Protein AF-A0A7V6VKQ7-F1 (afdb_monomer_lite)

Radius of gyration: 14.66 Å; chains: 1; bounding box: 42×26×43 Å

Structure (mmCIF, N/CA/C/O backbone):
data_AF-A0A7V6VKQ7-F1
#
_entry.id   AF-A0A7V6VKQ7-F1
#
loop_
_atom_site.group_PDB
_atom_site.id
_atom_site.type_symbol
_atom_site.label_atom_id
_atom_site.label_alt_id
_atom_site.label_comp_id
_atom_site.label_asym_id
_atom_site.label_entity_id
_atom_site.label_seq_id
_atom_site.pdbx_PDB_ins_code
_atom_site.Cartn_x
_atom_site.Cartn_y
_atom_site.Cartn_z
_atom_site.occupancy
_atom_site.B_iso_or_equiv
_atom_site.auth_seq_id
_atom_site.auth_comp_id
_atom_site.auth_asym_id
_atom_site.auth_atom_id
_atom_site.pdbx_PDB_model_num
ATOM 1 N N . ALA A 1 1 ? 23.844 -1.771 2.153 1.00 63.56 1 ALA A N 1
ATOM 2 C CA . ALA A 1 1 ? 23.045 -3.016 2.154 1.00 63.56 1 ALA A CA 1
ATOM 3 C C . ALA A 1 1 ? 21.594 -2.765 2.588 1.00 63.56 1 ALA A C 1
ATOM 5 O O . ALA A 1 1 ? 20.717 -2.775 1.735 1.00 63.56 1 ALA A O 1
ATOM 6 N N . ARG A 1 2 ? 21.337 -2.394 3.853 1.00 72.94 2 ARG A N 1
ATOM 7 C CA . ARG A 1 2 ? 19.977 -2.277 4.429 1.00 72.94 2 ARG A CA 1
ATOM 8 C C . ARG A 1 2 ? 18.988 -1.349 3.697 1.00 72.94 2 ARG A C 1
ATOM 10 O O . ARG A 1 2 ? 17.816 -1.687 3.581 1.00 72.94 2 ARG A O 1
ATOM 17 N N . ARG A 1 3 ? 19.428 -0.177 3.209 1.00 77.00 3 ARG A N 1
ATOM 18 C CA . ARG A 1 3 ? 18.561 0.753 2.447 1.00 77.00 3 ARG A CA 1
ATOM 19 C C . ARG A 1 3 ? 18.065 0.108 1.153 1.00 77.00 3 ARG A C 1
ATOM 21 O O . ARG A 1 3 ? 16.872 0.119 0.887 1.00 77.00 3 ARG A O 1
ATOM 28 N N . THR A 1 4 ? 18.981 -0.485 0.394 1.00 77.75 4 THR A N 1
ATOM 29 C CA . THR A 1 4 ? 18.699 -1.145 -0.883 1.00 77.75 4 THR A CA 1
ATOM 30 C C . THR A 1 4 ? 17.762 -2.334 -0.708 1.00 77.75 4 THR A C 1
ATOM 32 O O . THR A 1 4 ? 16.791 -2.436 -1.442 1.00 77.75 4 THR A O 1
ATOM 35 N N . GLU A 1 5 ? 18.002 -3.192 0.288 1.00 78.00 5 GLU A N 1
ATOM 36 C CA . GLU A 1 5 ? 17.129 -4.335 0.607 1.00 78.00 5 GLU A CA 1
ATOM 37 C C . GLU A 1 5 ? 15.698 -3.895 0.927 1.00 78.00 5 GLU A C 1
ATOM 39 O O . GLU A 1 5 ? 14.739 -4.503 0.459 1.00 78.00 5 GLU A O 1
ATOM 44 N N . ARG A 1 6 ? 15.559 -2.795 1.676 1.00 80.62 6 ARG A N 1
ATOM 45 C CA . ARG A 1 6 ? 14.262 -2.231 2.049 1.00 80.62 6 ARG A CA 1
ATOM 46 C C . ARG A 1 6 ? 13.474 -1.748 0.831 1.00 80.62 6 ARG A C 1
ATOM 48 O O . ARG A 1 6 ? 12.303 -2.082 0.700 1.00 80.62 6 ARG A O 1
ATOM 55 N N . LEU A 1 7 ? 14.117 -0.992 -0.059 1.00 88.81 7 LEU A N 1
ATOM 56 C CA . LEU A 1 7 ? 13.471 -0.508 -1.284 1.00 88.81 7 LEU A CA 1
ATOM 57 C C . LEU A 1 7 ? 13.150 -1.652 -2.241 1.00 88.81 7 LEU A C 1
ATOM 59 O O . LEU A 1 7 ? 12.110 -1.633 -2.889 1.00 88.81 7 LEU A O 1
ATOM 63 N N . ARG A 1 8 ? 14.001 -2.684 -2.281 1.00 87.19 8 ARG A N 1
ATOM 64 C CA . ARG A 1 8 ? 13.785 -3.867 -3.117 1.00 87.19 8 ARG A CA 1
ATOM 65 C C . ARG A 1 8 ? 12.475 -4.575 -2.802 1.00 87.19 8 ARG A C 1
ATOM 67 O O . ARG A 1 8 ? 11.796 -5.000 -3.724 1.00 87.19 8 ARG A O 1
ATOM 74 N N . ALA A 1 9 ? 12.128 -4.683 -1.522 1.00 85.69 9 ALA A N 1
ATOM 75 C CA . ALA A 1 9 ? 10.903 -5.343 -1.089 1.00 85.69 9 ALA A CA 1
ATOM 76 C C . ALA A 1 9 ? 9.650 -4.634 -1.640 1.00 85.69 9 ALA A C 1
ATOM 78 O O . ALA A 1 9 ? 8.754 -5.285 -2.166 1.00 85.69 9 ALA A O 1
ATOM 79 N N . VAL A 1 10 ? 9.621 -3.299 -1.590 1.00 90.75 10 VAL A N 1
ATOM 80 C CA . VAL A 1 10 ? 8.498 -2.488 -2.092 1.00 90.75 10 VAL A CA 1
ATOM 81 C C . VAL A 1 10 ? 8.479 -2.446 -3.624 1.00 90.75 10 VAL A C 1
ATOM 83 O O . VAL A 1 10 ? 7.437 -2.670 -4.232 1.00 90.75 10 VAL A O 1
ATOM 86 N N . ALA A 1 11 ? 9.634 -2.241 -4.259 1.00 91.88 11 ALA A N 1
ATOM 87 C CA . ALA A 1 11 ? 9.752 -2.151 -5.715 1.00 91.88 11 ALA A CA 1
ATOM 88 C C . ALA A 1 11 ? 9.481 -3.476 -6.455 1.00 91.88 11 ALA A C 1
ATOM 90 O O . ALA A 1 11 ? 9.098 -3.453 -7.620 1.00 91.88 11 ALA A O 1
ATOM 91 N N . LEU A 1 12 ? 9.666 -4.627 -5.801 1.00 89.62 12 LEU A N 1
ATOM 92 C CA . LEU A 1 12 ? 9.388 -5.949 -6.383 1.00 89.62 12 LEU A CA 1
ATOM 93 C C . LEU A 1 12 ? 8.029 -6.527 -5.982 1.00 89.62 12 LEU A C 1
ATOM 95 O O . LEU A 1 12 ? 7.695 -7.627 -6.412 1.00 89.62 12 LEU A O 1
ATOM 99 N N . SER A 1 13 ? 7.257 -5.829 -5.149 1.00 91.12 13 SER A N 1
ATOM 100 C CA . SER A 1 13 ? 5.926 -6.293 -4.767 1.00 91.12 13 SER A CA 1
ATOM 101 C C . SER A 1 13 ? 4.913 -5.918 -5.852 1.00 91.12 13 SER A C 1
ATOM 103 O O . SER A 1 13 ? 4.744 -4.722 -6.108 1.00 91.12 13 SER A O 1
ATOM 105 N N . PRO A 1 14 ? 4.187 -6.885 -6.449 1.00 94.00 14 PRO A N 1
ATOM 106 C CA . PRO A 1 14 ? 3.205 -6.581 -7.489 1.00 94.00 14 PRO A CA 1
ATOM 107 C C . PRO A 1 14 ? 2.109 -5.637 -7.004 1.00 94.00 14 PRO A C 1
ATOM 109 O O . PRO A 1 14 ? 1.680 -4.744 -7.725 1.00 94.00 14 PRO A O 1
ATOM 112 N N . GLN A 1 15 ? 1.677 -5.821 -5.755 1.00 94.44 15 GLN A N 1
ATOM 113 C CA . GLN A 1 15 ? 0.729 -4.944 -5.090 1.00 94.44 15 GLN A CA 1
ATOM 114 C C . GLN A 1 15 ? 0.951 -4.976 -3.580 1.00 94.44 15 GLN A C 1
ATOM 116 O O . GLN A 1 15 ? 1.114 -6.050 -2.997 1.00 94.44 15 GLN A O 1
ATOM 121 N N . ILE A 1 16 ? 0.901 -3.803 -2.957 1.00 94.94 16 ILE A N 1
ATOM 122 C CA . ILE A 1 16 ? 0.801 -3.618 -1.510 1.00 94.94 16 ILE A CA 1
ATOM 123 C C . ILE A 1 16 ? -0.423 -2.748 -1.255 1.00 94.94 16 ILE A C 1
ATOM 125 O O . ILE A 1 16 ? -0.554 -1.687 -1.863 1.00 94.94 16 ILE A O 1
ATOM 129 N N . VAL A 1 17 ? -1.284 -3.196 -0.348 1.00 95.06 17 VAL A N 1
ATOM 130 C CA . VAL A 1 17 ? -2.384 -2.414 0.215 1.00 95.06 17 VAL A CA 1
ATOM 131 C C . VAL A 1 17 ? -2.098 -2.211 1.691 1.00 95.06 17 VAL A C 1
ATOM 133 O O . VAL A 1 17 ? -1.844 -3.175 2.421 1.00 95.06 17 VAL A O 1
ATOM 136 N N . ALA A 1 18 ? -2.133 -0.966 2.140 1.00 94.69 18 ALA A N 1
ATOM 137 C CA . ALA A 1 18 ? -1.837 -0.625 3.519 1.00 94.69 18 ALA A CA 1
ATOM 138 C C . ALA A 1 18 ? -2.737 0.500 4.029 1.00 94.69 18 ALA A C 1
ATOM 140 O O . ALA A 1 18 ? -3.257 1.296 3.254 1.00 94.69 18 ALA A O 1
ATOM 141 N N . ALA A 1 19 ? -2.913 0.547 5.346 1.00 93.12 19 ALA A N 1
ATOM 142 C CA . ALA A 1 19 ? -3.771 1.497 6.034 1.00 93.12 19 ALA A CA 1
ATOM 143 C C . ALA A 1 19 ? -2.996 2.190 7.156 1.00 93.12 19 ALA A C 1
ATOM 145 O O . ALA A 1 19 ? -2.343 1.522 7.955 1.00 93.12 19 ALA A O 1
ATOM 146 N N . ARG A 1 20 ? -3.086 3.513 7.265 1.00 92.88 20 ARG A N 1
ATOM 147 C CA . ARG A 1 20 ? -2.468 4.303 8.336 1.00 92.88 20 ARG A CA 1
ATOM 148 C C . ARG A 1 20 ? -3.539 5.047 9.128 1.00 92.88 20 ARG A C 1
ATOM 150 O O . ARG A 1 20 ? -4.412 5.646 8.506 1.00 92.88 20 ARG A O 1
ATOM 157 N N . PRO A 1 21 ? -3.491 5.074 10.470 1.00 90.25 21 PRO A N 1
ATOM 158 C CA . PRO A 1 21 ? -4.394 5.923 11.230 1.00 90.25 21 PRO A CA 1
ATOM 159 C C . PRO A 1 21 ? -4.076 7.396 10.940 1.00 90.25 21 PRO A C 1
ATOM 161 O O . PRO A 1 21 ? -2.931 7.832 11.064 1.00 90.25 21 PRO A O 1
ATOM 164 N N . GLY A 1 22 ? -5.097 8.152 10.558 1.00 87.25 22 GLY A N 1
ATOM 165 C CA . GLY A 1 22 ? -5.053 9.590 10.325 1.00 87.25 22 GLY A CA 1
ATOM 166 C C . GLY A 1 22 ? -5.990 10.340 11.271 1.00 87.25 22 GLY A C 1
ATOM 167 O O . GLY A 1 22 ? -6.597 9.771 12.179 1.00 87.25 22 GLY A O 1
ATOM 168 N N . ARG A 1 23 ? -6.117 11.653 11.065 1.00 85.25 23 ARG A N 1
ATOM 169 C CA . ARG A 1 23 ? -6.989 12.510 11.891 1.00 85.25 23 ARG A CA 1
ATOM 170 C C . ARG A 1 23 ? -8.479 12.256 11.662 1.00 85.25 23 ARG A C 1
ATOM 172 O O . ARG A 1 23 ? -9.261 12.373 12.598 1.00 85.25 23 ARG A O 1
ATOM 179 N N . GLU A 1 24 ? -8.858 11.937 10.429 1.00 84.12 24 GLU A N 1
ATOM 180 C CA . GLU A 1 24 ? -10.259 11.855 9.985 1.00 84.12 24 GLU A CA 1
ATOM 181 C C . GLU A 1 24 ? -10.741 10.417 9.732 1.00 84.12 24 GLU A C 1
ATOM 183 O O . GLU A 1 24 ? -11.865 10.198 9.279 1.00 84.12 24 GLU A O 1
ATOM 188 N N . GLY A 1 25 ? -9.893 9.428 10.018 1.00 89.12 25 GLY A N 1
ATOM 189 C CA . GLY A 1 25 ? -10.129 8.029 9.689 1.00 89.12 25 GLY A CA 1
ATOM 190 C C . GLY A 1 25 ? -8.825 7.314 9.366 1.00 89.12 25 GLY A C 1
ATOM 191 O O . GLY A 1 25 ? -7.761 7.700 9.849 1.00 89.12 25 GLY A O 1
ATOM 192 N N . TRP A 1 26 ? -8.908 6.276 8.546 1.00 92.62 26 TRP A N 1
ATOM 193 C CA . TRP A 1 26 ? -7.753 5.524 8.070 1.00 92.62 26 TRP A CA 1
ATOM 194 C C . TRP A 1 26 ? -7.405 5.924 6.642 1.00 92.62 26 TRP A C 1
ATOM 196 O O . TRP A 1 26 ? -8.244 5.869 5.753 1.00 92.62 26 TRP A O 1
ATOM 206 N N . GLU A 1 27 ? -6.157 6.304 6.412 1.00 95.19 27 GLU A N 1
ATOM 207 C CA . GLU A 1 27 ? -5.624 6.552 5.076 1.00 95.19 27 GLU A CA 1
ATOM 208 C C . GLU A 1 27 ? -5.223 5.217 4.452 1.00 95.19 27 GLU A C 1
ATOM 210 O O . GLU A 1 27 ? -4.349 4.524 4.977 1.00 95.19 27 GLU A O 1
ATOM 215 N N . LEU A 1 28 ? -5.857 4.855 3.346 1.00 95.56 28 LEU A N 1
ATOM 216 C CA . LEU A 1 28 ? -5.531 3.686 2.546 1.00 95.56 28 LEU A CA 1
ATOM 217 C C . LEU A 1 28 ? -4.558 4.074 1.434 1.00 95.56 28 LEU A C 1
ATOM 219 O O . LEU A 1 28 ? -4.676 5.143 0.839 1.00 95.56 28 LEU A O 1
ATOM 223 N N . LEU A 1 29 ? -3.619 3.184 1.129 1.00 97.62 29 LEU A N 1
ATOM 224 C CA . LEU A 1 29 ? -2.663 3.338 0.039 1.00 97.62 29 LEU A CA 1
ATOM 225 C C . LEU A 1 29 ? -2.525 2.020 -0.717 1.00 97.62 29 LEU A C 1
ATOM 227 O O . LEU A 1 29 ? -2.379 0.959 -0.107 1.00 97.62 29 LEU A O 1
ATOM 231 N N . VAL A 1 30 ? -2.511 2.113 -2.045 1.00 97.75 30 VAL A N 1
ATOM 232 C CA . VAL A 1 30 ? -2.146 1.027 -2.953 1.00 97.75 30 VAL A CA 1
ATOM 233 C C . VAL A 1 30 ? -0.870 1.419 -3.684 1.00 97.75 30 VAL A C 1
ATOM 235 O O . VAL A 1 30 ? -0.788 2.492 -4.282 1.00 97.75 30 VAL A O 1
ATOM 238 N N . SER A 1 31 ? 0.124 0.536 -3.666 1.00 96.94 31 SER A N 1
ATOM 239 C CA . SER A 1 31 ? 1.313 0.651 -4.514 1.00 96.94 31 SER A CA 1
ATOM 240 C C . SER A 1 31 ? 1.502 -0.602 -5.351 1.00 96.94 31 SER A C 1
ATOM 242 O O . SER A 1 31 ? 1.243 -1.698 -4.853 1.00 96.94 31 SER A O 1
ATOM 244 N N . ARG A 1 32 ? 2.012 -0.458 -6.573 1.00 96.56 32 ARG A N 1
ATOM 245 C CA . ARG A 1 32 ? 2.323 -1.571 -7.479 1.00 96.56 32 ARG A CA 1
ATOM 246 C C . ARG A 1 32 ? 3.741 -1.404 -8.009 1.00 96.56 32 ARG A C 1
ATOM 248 O O . ARG A 1 32 ? 4.054 -0.370 -8.586 1.00 96.56 32 ARG A O 1
ATOM 255 N N . TRP A 1 33 ? 4.616 -2.377 -7.765 1.00 95.62 33 TRP A N 1
ATOM 256 C CA . TRP A 1 33 ? 6.026 -2.335 -8.186 1.00 95.62 33 TRP A CA 1
ATOM 257 C C . TRP A 1 33 ? 6.791 -1.085 -7.711 1.00 95.62 33 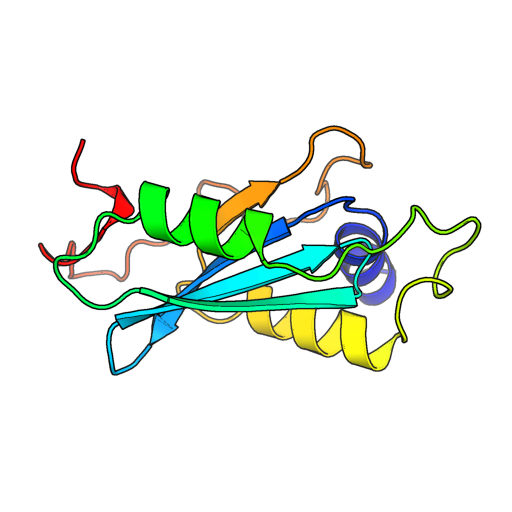TRP A C 1
ATOM 259 O O . TRP A 1 33 ? 7.632 -0.535 -8.418 1.00 95.62 33 TRP A O 1
ATOM 269 N N . GLY A 1 34 ? 6.472 -0.602 -6.505 1.00 94.62 34 GLY A N 1
ATOM 270 C CA . GLY A 1 34 ? 7.044 0.623 -5.935 1.00 94.62 34 GLY A CA 1
ATOM 271 C C . GLY A 1 34 ? 6.475 1.936 -6.474 1.00 94.62 34 GLY A C 1
ATOM 272 O O . GLY A 1 34 ? 6.888 2.990 -6.000 1.00 94.62 34 GLY A O 1
ATOM 273 N N . ARG A 1 35 ? 5.512 1.883 -7.401 1.00 97.50 35 ARG A N 1
ATOM 274 C CA . ARG A 1 35 ? 4.750 3.038 -7.886 1.00 97.50 35 ARG A CA 1
ATOM 275 C C . ARG A 1 35 ? 3.522 3.267 -7.022 1.00 97.50 35 ARG A C 1
ATOM 277 O O . ARG A 1 35 ? 2.847 2.304 -6.648 1.00 97.50 35 ARG A O 1
ATOM 284 N N . PHE A 1 36 ? 3.201 4.519 -6.726 1.00 98.19 36 PHE A N 1
ATOM 285 C CA . PHE A 1 36 ? 1.928 4.863 -6.108 1.00 98.19 36 PHE A CA 1
ATOM 286 C C . PHE A 1 36 ? 0.796 4.626 -7.112 1.00 98.19 36 PHE A C 1
ATOM 288 O O . PHE A 1 36 ? 0.826 5.163 -8.214 1.00 98.19 36 PHE A O 1
ATOM 295 N N . ALA A 1 37 ? -0.192 3.814 -6.738 1.00 98.00 37 ALA A N 1
ATOM 296 C CA . ALA A 1 37 ? -1.292 3.437 -7.624 1.00 98.00 37 ALA A CA 1
ATOM 297 C C . ALA A 1 37 ? -2.647 4.011 -7.179 1.00 98.00 37 ALA A C 1
ATOM 299 O O . ALA A 1 37 ? -3.577 4.069 -7.978 1.00 98.00 37 ALA A O 1
ATOM 300 N N . GLY A 1 38 ? -2.783 4.444 -5.925 1.00 97.94 38 GLY A N 1
ATOM 301 C CA . GLY A 1 38 ? -4.004 5.078 -5.440 1.00 97.94 38 GLY A CA 1
ATOM 302 C C . GLY A 1 38 ? -4.038 5.233 -3.925 1.00 97.94 38 GLY A C 1
ATOM 303 O O . GLY A 1 38 ? -3.280 4.587 -3.198 1.00 97.94 38 GLY A O 1
ATOM 304 N N . SER A 1 39 ? -4.945 6.078 -3.447 1.00 97.75 39 SER A N 1
ATOM 305 C CA . SER A 1 39 ? -5.251 6.228 -2.026 1.00 97.75 39 SER A CA 1
ATOM 306 C C . SER A 1 39 ? -6.726 6.526 -1.805 1.00 97.75 39 SER A C 1
ATOM 308 O O . SER A 1 39 ? -7.369 7.104 -2.678 1.00 97.75 39 SER A O 1
ATOM 310 N N . ASP A 1 40 ? -7.219 6.225 -0.610 1.00 96.38 40 ASP A N 1
ATOM 311 C CA . ASP A 1 40 ? -8.565 6.600 -0.169 1.00 96.38 40 ASP A CA 1
ATOM 312 C C . ASP A 1 40 ? -8.580 6.887 1.342 1.00 96.38 40 ASP A C 1
ATOM 314 O O . ASP A 1 40 ? -7.643 6.531 2.059 1.00 96.38 40 ASP A O 1
ATOM 318 N N . LEU A 1 41 ? -9.630 7.536 1.841 1.00 95.06 41 LEU A N 1
ATOM 319 C CA . LEU A 1 41 ? -9.850 7.786 3.262 1.00 95.06 41 LEU A CA 1
ATOM 320 C C . LEU A 1 41 ? -11.029 6.947 3.766 1.00 95.06 41 LEU A C 1
ATOM 322 O O . LEU A 1 41 ? -12.199 7.277 3.566 1.00 95.06 41 LEU A O 1
ATOM 326 N N . LEU A 1 42 ? -10.718 5.901 4.525 1.00 89.69 42 LEU A N 1
ATOM 327 C CA . LEU A 1 42 ? -11.703 5.100 5.234 1.00 89.69 42 LEU A CA 1
ATOM 328 C C . LEU A 1 42 ? -12.203 5.862 6.471 1.00 89.69 42 LEU A C 1
ATOM 330 O O . LEU A 1 42 ? -11.575 5.875 7.536 1.00 89.69 42 LEU A O 1
ATOM 334 N N . ARG A 1 43 ? -13.360 6.507 6.317 1.00 85.75 43 ARG A N 1
ATOM 335 C CA . ARG A 1 43 ? -14.083 7.183 7.402 1.00 85.75 43 ARG A CA 1
ATOM 336 C C . ARG A 1 43 ? -14.817 6.168 8.280 1.00 85.75 43 ARG A C 1
ATOM 338 O O . ARG A 1 43 ? -15.236 5.110 7.816 1.00 85.75 43 ARG A O 1
ATOM 345 N N . THR A 1 44 ? -15.021 6.517 9.547 1.00 80.00 44 THR A N 1
ATOM 346 C CA . THR A 1 44 ? -15.764 5.689 10.509 1.00 80.00 44 THR A CA 1
ATOM 347 C C . THR A 1 44 ? -17.157 5.322 9.983 1.00 80.00 44 THR A C 1
ATOM 349 O O . THR A 1 44 ? -17.885 6.190 9.505 1.00 80.00 44 THR A O 1
ATOM 352 N N . GLY A 1 45 ? -17.538 4.048 10.109 1.00 81.06 45 GLY A N 1
ATOM 353 C CA . GLY A 1 45 ? -18.865 3.541 9.735 1.00 81.06 45 GLY A CA 1
ATOM 354 C C . GLY A 1 45 ? -18.996 3.041 8.291 1.00 81.06 45 GLY A C 1
ATOM 355 O O . GLY A 1 45 ? -20.043 2.502 7.946 1.00 81.06 45 GLY A O 1
ATOM 356 N N . ARG A 1 46 ? -17.960 3.185 7.455 1.00 82.38 46 ARG A N 1
ATOM 357 C CA . ARG A 1 46 ? -17.865 2.491 6.160 1.00 82.38 46 ARG A CA 1
ATOM 358 C C . ARG A 1 46 ? -17.373 1.058 6.370 1.00 82.38 46 ARG A C 1
ATOM 360 O O . ARG A 1 46 ? -16.539 0.830 7.246 1.00 82.38 46 ARG A O 1
ATOM 367 N N . ASP A 1 47 ? -17.859 0.129 5.545 1.00 85.00 47 ASP A N 1
ATOM 368 C CA . ASP A 1 47 ? -17.297 -1.221 5.471 1.00 85.00 47 ASP A CA 1
ATOM 369 C C . ASP A 1 47 ? -15.834 -1.144 4.982 1.00 85.00 47 ASP A C 1
ATOM 371 O O . ASP A 1 47 ? -15.586 -0.679 3.863 1.00 85.00 47 ASP A O 1
ATOM 375 N N . PRO A 1 48 ? -14.860 -1.563 5.806 1.00 85.06 48 PRO A N 1
ATOM 376 C CA . PRO A 1 48 ? -13.440 -1.473 5.482 1.00 85.06 48 PRO A CA 1
ATOM 377 C C . PRO A 1 48 ? -13.041 -2.295 4.261 1.00 85.06 48 PRO A C 1
ATOM 379 O O . PRO A 1 48 ? -12.201 -1.849 3.477 1.00 85.06 48 PRO A O 1
ATOM 382 N N . TRP A 1 49 ? -13.630 -3.483 4.100 1.00 86.94 49 TRP A N 1
ATOM 383 C CA . TRP A 1 49 ? -13.279 -4.380 3.004 1.00 86.94 49 TRP A CA 1
ATOM 384 C C . TRP A 1 49 ? -13.833 -3.859 1.684 1.00 86.94 49 TRP A C 1
ATOM 386 O O . TRP A 1 49 ? -13.078 -3.778 0.717 1.00 86.94 49 TRP A O 1
ATOM 396 N N . ALA A 1 50 ? -15.078 -3.373 1.676 1.00 89.00 50 ALA A N 1
ATOM 397 C CA . ALA A 1 50 ? -15.658 -2.719 0.504 1.00 89.00 50 ALA A CA 1
ATOM 398 C C . ALA A 1 50 ? -14.819 -1.513 0.038 1.00 89.00 50 ALA A C 1
ATOM 400 O O . ALA A 1 50 ? -14.512 -1.399 -1.144 1.00 89.00 50 ALA A O 1
ATOM 401 N N . CYS A 1 51 ? -14.365 -0.649 0.957 1.00 90.25 51 CYS A N 1
ATOM 402 C CA . CYS A 1 51 ? -13.482 0.473 0.603 1.00 90.25 51 CYS A CA 1
ATOM 403 C C . CYS A 1 51 ? -12.143 0.015 0.007 1.00 90.25 51 CYS A C 1
ATOM 405 O O . CYS A 1 51 ? -11.628 0.639 -0.919 1.00 90.25 51 CYS A O 1
ATOM 407 N N . VAL A 1 52 ? -11.556 -1.065 0.529 1.00 91.69 52 VAL A N 1
ATOM 408 C CA . VAL A 1 52 ? -10.310 -1.613 -0.021 1.00 91.69 52 VAL A CA 1
ATOM 409 C C . VAL A 1 52 ? -10.521 -2.187 -1.416 1.00 91.69 52 VAL A C 1
ATOM 411 O O . VAL A 1 52 ? -9.694 -1.943 -2.293 1.00 91.69 52 VAL A O 1
ATOM 414 N N . GLU A 1 53 ? -11.610 -2.916 -1.642 1.00 93.19 53 GLU A N 1
ATOM 415 C CA . GLU A 1 53 ? -11.954 -3.459 -2.957 1.00 93.19 53 GLU A CA 1
ATOM 416 C C . GLU A 1 53 ? -12.206 -2.346 -3.980 1.00 93.19 53 GLU A C 1
ATOM 418 O O . GLU A 1 53 ? -11.624 -2.378 -5.066 1.00 93.19 53 GLU A O 1
ATOM 423 N N . GLU A 1 54 ? -12.988 -1.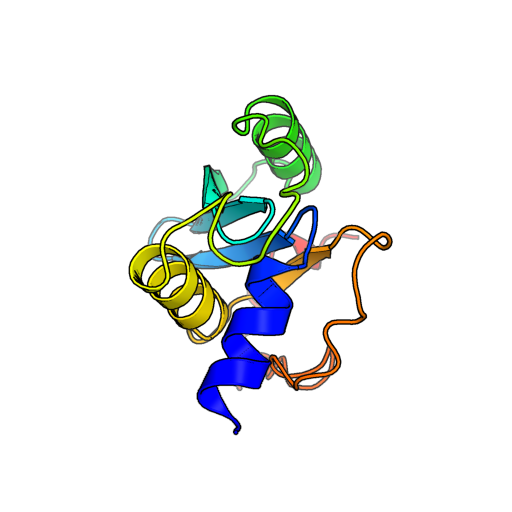326 -3.608 1.00 95.75 54 GLU A N 1
ATOM 424 C CA . GLU A 1 54 ? -13.230 -0.120 -4.411 1.00 95.75 54 GLU A CA 1
ATOM 425 C C . GLU A 1 54 ? -11.907 0.560 -4.796 1.00 95.75 54 GLU A C 1
ATOM 427 O O . GLU A 1 54 ? -11.657 0.827 -5.976 1.00 95.75 54 GLU A O 1
A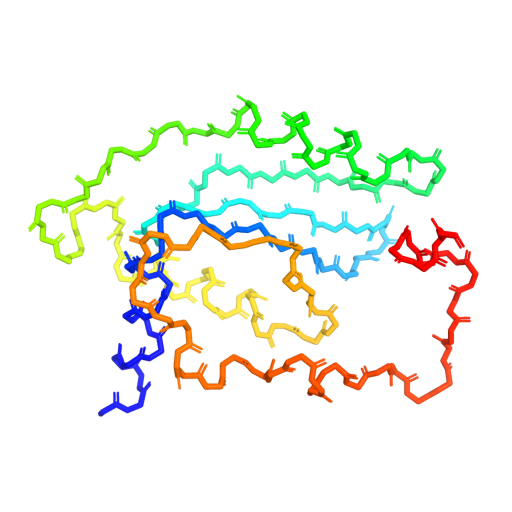TOM 432 N N . LEU A 1 55 ? -11.023 0.782 -3.818 1.00 96.69 55 LEU A N 1
ATOM 433 C CA . LEU A 1 55 ? -9.726 1.408 -4.051 1.00 96.69 55 LEU A CA 1
ATOM 434 C C . LEU A 1 55 ? -8.829 0.553 -4.955 1.00 96.69 55 LEU A C 1
ATOM 436 O O . LEU A 1 55 ? -8.198 1.083 -5.866 1.00 96.69 55 LEU A O 1
ATOM 440 N N . VAL A 1 56 ? -8.753 -0.762 -4.740 1.00 96.25 56 VAL A N 1
ATOM 441 C CA . VAL A 1 56 ? -7.922 -1.659 -5.564 1.00 96.25 56 VAL A CA 1
ATOM 442 C C . VAL A 1 56 ? -8.429 -1.726 -7.005 1.00 96.25 56 VAL A C 1
ATOM 444 O O . VAL A 1 56 ? -7.610 -1.768 -7.930 1.00 96.25 56 VAL A O 1
ATOM 447 N N . ALA A 1 57 ? -9.750 -1.715 -7.199 1.00 96.56 57 ALA A N 1
ATOM 448 C CA . ALA A 1 57 ? -10.376 -1.695 -8.517 1.00 96.56 57 ALA A CA 1
ATOM 449 C C . ALA A 1 57 ? -10.121 -0.372 -9.259 1.00 96.56 57 ALA A C 1
ATOM 451 O O . ALA A 1 57 ? -9.900 -0.386 -10.469 1.00 96.56 57 ALA A O 1
ATOM 452 N N . ALA A 1 58 ? -10.113 0.757 -8.542 1.00 97.38 58 ALA A N 1
ATOM 453 C CA . ALA A 1 58 ? -9.844 2.080 -9.106 1.00 97.38 58 ALA A CA 1
ATOM 454 C C . ALA A 1 58 ? -8.344 2.403 -9.261 1.00 97.38 58 ALA A C 1
ATOM 456 O O . ALA A 1 58 ? -7.989 3.311 -10.013 1.00 97.38 58 ALA A O 1
ATOM 457 N N . ALA A 1 59 ? -7.465 1.691 -8.550 1.00 97.69 59 ALA A N 1
ATOM 458 C CA . ALA A 1 59 ? -6.032 1.957 -8.540 1.00 97.69 59 ALA A CA 1
ATOM 459 C C . ALA A 1 59 ? -5.393 1.783 -9.926 1.00 97.69 59 ALA A C 1
ATOM 461 O O . ALA A 1 59 ? -5.658 0.807 -10.639 1.00 97.69 59 ALA A O 1
ATOM 462 N N . GLU A 1 60 ? -4.474 2.693 -10.259 1.00 97.56 60 GLU A N 1
ATOM 463 C CA . GLU A 1 60 ? -3.734 2.728 -11.520 1.00 97.56 60 GLU A CA 1
ATOM 464 C C . GLU A 1 60 ? -3.137 1.353 -11.840 1.00 97.56 60 GLU A C 1
ATOM 466 O O . GLU A 1 60 ? -2.440 0.741 -11.022 1.00 97.56 60 GLU A O 1
ATOM 471 N N . HIS A 1 61 ? -3.411 0.843 -13.041 1.00 96.19 61 HIS A N 1
ATOM 472 C CA . HIS A 1 61 ? -2.764 -0.368 -13.526 1.00 96.19 61 HIS A CA 1
ATOM 473 C C . HIS A 1 61 ? -1.291 -0.086 -13.830 1.00 96.19 61 HIS A C 1
ATOM 475 O O . HIS A 1 61 ? -0.977 0.767 -14.654 1.00 96.19 61 HIS A O 1
ATOM 481 N N . VAL A 1 62 ? -0.397 -0.845 -13.195 1.00 96.50 62 VAL A N 1
ATOM 482 C CA . VAL A 1 62 ? 1.050 -0.742 -13.405 1.00 96.50 62 VAL A CA 1
ATOM 483 C C . VAL A 1 62 ? 1.546 -2.101 -13.899 1.00 96.50 62 VAL A C 1
ATOM 485 O O . VAL A 1 62 ? 1.459 -3.076 -13.141 1.00 96.50 62 VAL A O 1
ATOM 488 N N . PRO A 1 63 ? 2.030 -2.205 -15.150 1.00 94.31 63 PRO A N 1
ATOM 489 C CA . PRO A 1 63 ? 2.536 -3.464 -15.678 1.00 94.31 63 PRO A CA 1
ATOM 490 C C . PRO A 1 63 ? 3.779 -3.916 -14.905 1.00 94.31 63 PRO A C 1
ATOM 492 O O . PRO A 1 63 ? 4.509 -3.099 -14.339 1.00 94.31 63 PRO A O 1
ATOM 495 N N . ALA A 1 64 ? 4.029 -5.227 -14.894 1.00 93.44 64 ALA A N 1
ATOM 496 C CA . ALA A 1 64 ? 5.236 -5.772 -14.285 1.00 93.44 64 ALA A CA 1
ATOM 497 C C . ALA A 1 64 ? 6.486 -5.200 -14.981 1.00 93.44 64 ALA A C 1
ATOM 499 O O . ALA A 1 64 ? 6.598 -5.318 -16.205 1.00 93.44 64 ALA A O 1
ATOM 500 N N . PRO A 1 65 ? 7.425 -4.584 -14.240 1.00 92.81 65 PRO A N 1
ATOM 501 C CA . PRO A 1 65 ? 8.628 -4.029 -14.834 1.00 92.81 65 PRO A CA 1
ATOM 502 C C . PRO A 1 65 ? 9.584 -5.143 -15.268 1.00 92.81 65 PRO A C 1
ATOM 504 O O . PRO A 1 65 ? 9.765 -6.141 -14.571 1.00 92.81 65 PRO A O 1
ATOM 507 N N . SER A 1 66 ? 10.272 -4.933 -16.387 1.00 91.19 66 SER A N 1
ATOM 508 C CA . SER A 1 66 ? 11.356 -5.806 -16.851 1.00 91.19 66 SER A CA 1
ATOM 509 C C . SER A 1 66 ? 12.644 -5.614 -16.041 1.00 91.19 66 SER A C 1
ATOM 511 O O . SER A 1 66 ? 13.471 -6.523 -15.940 1.00 91.19 66 SER A O 1
ATOM 513 N N . ARG A 1 67 ? 12.820 -4.434 -15.431 1.00 88.12 67 ARG A N 1
ATOM 514 C CA . ARG A 1 67 ? 13.969 -4.099 -14.582 1.00 88.12 67 ARG A CA 1
ATOM 515 C C . ARG A 1 67 ? 13.588 -3.199 -13.410 1.00 88.12 67 ARG A C 1
ATOM 517 O O . ARG A 1 67 ? 12.674 -2.384 -13.479 1.00 88.12 67 ARG A O 1
ATOM 524 N N . MET A 1 68 ? 14.364 -3.290 -12.334 1.00 82.19 68 MET A N 1
ATOM 525 C CA . MET A 1 68 ? 14.228 -2.398 -11.179 1.00 82.19 68 MET A CA 1
ATOM 526 C C . MET A 1 68 ? 14.334 -0.925 -11.593 1.00 82.19 68 MET A C 1
ATOM 528 O O . MET A 1 68 ? 15.227 -0.556 -12.359 1.00 82.19 68 MET A O 1
ATOM 532 N N . GLY A 1 69 ? 13.440 -0.092 -11.056 1.00 86.88 69 GLY A N 1
ATOM 533 C CA . GLY A 1 69 ? 13.379 1.341 -11.358 1.00 86.88 69 GLY A CA 1
ATOM 534 C C . GLY A 1 69 ? 12.711 1.690 -12.693 1.00 86.88 69 GLY A C 1
ATOM 535 O O . GLY A 1 69 ? 12.806 2.830 -13.131 1.00 86.88 69 GLY A O 1
ATOM 536 N N . GLU A 1 70 ? 12.083 0.726 -13.375 1.00 93.25 70 GLU A N 1
ATOM 537 C CA . GLU A 1 70 ? 11.265 0.991 -14.566 1.00 93.25 70 GLU A CA 1
ATOM 538 C C . GLU A 1 70 ? 9.852 1.459 -14.203 1.00 93.25 70 GLU A C 1
ATOM 540 O O . GLU A 1 70 ? 9.356 2.406 -14.802 1.00 93.25 70 GLU A O 1
ATOM 545 N N . ALA A 1 71 ? 9.222 0.829 -13.206 1.00 94.00 71 ALA A N 1
ATOM 546 C CA . ALA A 1 71 ? 7.858 1.164 -12.797 1.00 94.00 71 ALA A CA 1
ATOM 547 C C . ALA A 1 71 ? 7.766 2.457 -11.967 1.00 94.00 71 ALA A C 1
ATOM 549 O O . ALA A 1 71 ? 6.755 3.147 -12.025 1.00 94.00 71 ALA A O 1
ATOM 550 N N . ALA A 1 72 ? 8.802 2.789 -11.193 1.00 95.62 72 ALA A N 1
ATOM 551 C CA . ALA A 1 72 ? 8.822 3.947 -10.302 1.00 95.62 72 ALA A CA 1
ATOM 552 C C . ALA A 1 72 ? 10.242 4.475 -10.112 1.00 95.62 72 ALA A C 1
ATOM 554 O O . ALA A 1 72 ? 11.219 3.729 -10.244 1.00 95.62 72 ALA A O 1
ATOM 555 N N . THR A 1 73 ? 10.357 5.751 -9.743 1.00 95.19 73 THR A N 1
ATOM 556 C CA . THR A 1 73 ? 11.647 6.317 -9.339 1.00 95.19 73 THR A CA 1
ATOM 557 C C . THR A 1 73 ? 12.066 5.795 -7.964 1.00 95.19 73 THR A C 1
ATOM 559 O O . THR A 1 73 ? 11.266 5.257 -7.185 1.00 95.19 73 THR A O 1
ATOM 562 N N . VAL A 1 74 ? 13.352 5.952 -7.650 1.00 93.50 74 VAL A N 1
ATOM 563 C CA . VAL A 1 74 ? 13.881 5.600 -6.328 1.00 93.50 74 VAL A CA 1
ATOM 564 C C . VAL A 1 74 ? 13.234 6.477 -5.260 1.00 93.50 74 VAL A C 1
ATOM 566 O O . VAL A 1 74 ? 12.833 5.969 -4.218 1.00 93.50 74 VAL A O 1
ATOM 569 N N . GLU A 1 75 ? 13.072 7.766 -5.544 1.00 95.31 75 GLU A N 1
ATOM 570 C CA . GLU A 1 75 ? 12.482 8.760 -4.651 1.00 95.31 75 GLU A CA 1
ATOM 571 C C . GLU A 1 75 ? 11.012 8.443 -4.350 1.00 95.31 75 GLU A C 1
ATOM 573 O O . GLU A 1 75 ? 10.595 8.489 -3.195 1.00 95.31 75 GLU A O 1
ATOM 578 N N . GLU A 1 76 ? 10.229 8.054 -5.359 1.00 96.56 76 GLU A N 1
ATOM 579 C CA . GLU A 1 76 ? 8.837 7.634 -5.168 1.00 96.56 76 GLU A CA 1
ATOM 580 C C . GLU A 1 76 ? 8.753 6.371 -4.301 1.00 96.56 76 GLU A C 1
ATOM 582 O O . GLU A 1 76 ? 8.026 6.331 -3.304 1.00 96.56 76 GLU A O 1
ATOM 587 N N . THR A 1 77 ? 9.573 5.364 -4.619 1.00 95.38 77 THR A N 1
ATOM 588 C CA . THR A 1 77 ? 9.646 4.126 -3.833 1.00 95.38 77 THR A CA 1
ATOM 589 C C . THR A 1 77 ? 10.045 4.424 -2.386 1.00 95.38 77 THR A C 1
ATOM 591 O O . THR A 1 77 ? 9.531 3.808 -1.451 1.00 95.38 77 THR A O 1
ATOM 594 N N . GLU A 1 78 ? 10.955 5.374 -2.169 1.00 95.06 78 GLU A N 1
ATOM 595 C CA . GLU A 1 78 ? 11.380 5.814 -0.842 1.00 95.06 78 GLU A CA 1
ATOM 596 C C . GLU A 1 78 ? 10.250 6.464 -0.054 1.00 95.06 78 GLU A C 1
ATOM 598 O O . GLU A 1 78 ? 10.047 6.080 1.099 1.00 95.06 78 GLU A O 1
ATOM 603 N N . LEU A 1 79 ? 9.476 7.356 -0.674 1.00 96.56 79 LEU A N 1
ATOM 604 C CA . LEU A 1 79 ? 8.312 7.982 -0.044 1.00 96.56 79 LEU A CA 1
ATOM 605 C C . LEU A 1 79 ? 7.282 6.940 0.396 1.00 96.56 79 LEU A C 1
ATOM 607 O O . LEU A 1 79 ? 6.822 6.975 1.538 1.00 96.56 79 LEU A O 1
ATOM 611 N N . ILE A 1 80 ? 6.972 5.966 -0.462 1.00 95.81 80 ILE A N 1
ATOM 612 C CA . ILE A 1 80 ? 6.056 4.868 -0.120 1.00 95.81 80 ILE A CA 1
ATOM 613 C C . ILE A 1 80 ? 6.637 4.026 1.013 1.00 95.81 80 ILE A C 1
ATOM 615 O O . ILE A 1 80 ? 5.948 3.700 1.976 1.00 95.81 80 ILE A O 1
ATOM 619 N N . THR A 1 81 ? 7.924 3.697 0.941 1.00 94.19 81 THR A N 1
ATOM 620 C CA . THR A 1 81 ? 8.589 2.888 1.966 1.00 94.19 81 THR A CA 1
ATOM 621 C C . THR A 1 81 ? 8.637 3.604 3.320 1.00 94.19 81 THR A C 1
ATOM 623 O O . THR A 1 81 ? 8.562 2.959 4.368 1.00 94.19 81 THR A O 1
ATOM 626 N N . ASP A 1 82 ? 8.793 4.924 3.332 1.00 94.50 82 ASP A N 1
ATOM 627 C CA . ASP A 1 82 ? 8.775 5.730 4.550 1.00 94.50 82 ASP A CA 1
ATOM 628 C C . ASP A 1 82 ? 7.348 5.892 5.085 1.00 94.50 82 ASP A C 1
ATOM 630 O O . ASP A 1 82 ? 7.131 5.730 6.291 1.00 94.50 82 ASP A O 1
ATOM 634 N N . TRP A 1 83 ? 6.358 6.071 4.204 1.00 94.94 83 TRP A N 1
ATOM 635 C CA . TRP A 1 83 ? 4.944 6.033 4.571 1.00 94.94 83 TRP A CA 1
ATOM 636 C C . TRP A 1 83 ? 4.591 4.697 5.224 1.00 94.94 83 TRP A C 1
ATOM 638 O O . TRP A 1 83 ? 4.106 4.709 6.349 1.00 94.94 83 TRP A O 1
ATOM 648 N N . LEU A 1 84 ? 4.957 3.560 4.617 1.00 93.44 84 LEU A N 1
ATOM 649 C CA . LEU A 1 84 ? 4.701 2.205 5.129 1.00 93.44 84 LEU A CA 1
ATOM 650 C C . LEU A 1 84 ? 5.345 1.918 6.496 1.00 93.44 84 LEU A C 1
ATOM 652 O O . LEU A 1 84 ? 4.964 0.974 7.183 1.00 93.44 84 LEU A O 1
ATOM 656 N N . ARG A 1 85 ? 6.342 2.713 6.896 1.00 89.75 85 ARG A N 1
ATOM 657 C CA . ARG A 1 85 ? 7.017 2.608 8.200 1.00 89.75 85 ARG A CA 1
ATOM 658 C C . ARG A 1 85 ? 6.536 3.633 9.214 1.00 89.75 85 ARG A C 1
ATOM 660 O O . ARG A 1 85 ? 7.061 3.659 10.329 1.00 89.75 85 ARG A O 1
ATOM 667 N N . SER A 1 86 ? 5.583 4.476 8.837 1.00 89.56 86 SER A N 1
ATOM 668 C CA . SER A 1 86 ? 4.973 5.420 9.760 1.00 89.56 86 SER A CA 1
ATOM 669 C C . SER A 1 86 ? 4.310 4.666 10.922 1.00 89.56 86 SER A C 1
ATOM 671 O O . SER A 1 86 ? 3.791 3.563 10.726 1.00 89.56 86 SER A O 1
ATOM 673 N N . PRO A 1 87 ? 4.309 5.233 12.140 1.00 86.50 87 PRO A N 1
ATOM 674 C CA . PRO A 1 87 ? 3.658 4.607 13.284 1.00 86.50 87 PRO A CA 1
ATOM 675 C C . PRO A 1 87 ? 2.191 4.260 12.998 1.00 86.50 87 PRO A C 1
ATOM 677 O O . PRO A 1 87 ? 1.444 5.076 12.463 1.00 86.50 87 PRO A O 1
ATOM 680 N N . GLY A 1 88 ? 1.780 3.047 13.371 1.00 85.69 88 GLY A N 1
ATOM 681 C CA . GLY A 1 88 ? 0.396 2.583 13.248 1.00 85.69 88 GLY A CA 1
ATOM 682 C C . GLY A 1 88 ? -0.017 2.071 11.866 1.00 85.69 88 GLY A C 1
ATOM 683 O O . GLY A 1 88 ? -1.147 1.603 11.742 1.00 85.69 88 GLY A O 1
ATOM 684 N N . VAL A 1 89 ? 0.859 2.117 10.853 1.00 90.12 89 VAL A N 1
ATOM 685 C CA . VAL A 1 89 ? 0.565 1.514 9.544 1.00 90.12 89 VAL A CA 1
ATOM 686 C C . VAL A 1 89 ? 0.309 0.021 9.677 1.00 90.12 89 VAL A C 1
ATOM 688 O O . VAL 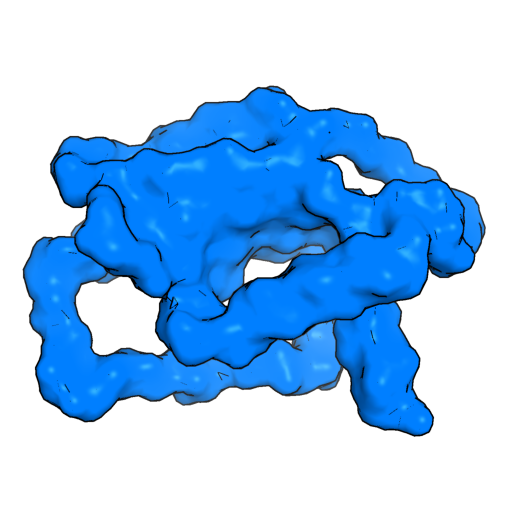A 1 89 ? 1.022 -0.693 10.382 1.00 90.12 89 VAL A O 1
ATOM 691 N N . ARG A 1 90 ? -0.692 -0.441 8.936 1.00 88.19 90 ARG A N 1
ATOM 692 C CA . ARG A 1 90 ? -1.093 -1.831 8.823 1.00 88.19 90 ARG A CA 1
ATOM 693 C C . ARG A 1 90 ? -0.991 -2.287 7.383 1.00 88.19 90 ARG A C 1
ATOM 695 O O . ARG A 1 90 ? -1.512 -1.618 6.497 1.00 88.19 90 ARG A O 1
ATOM 702 N N . LEU A 1 91 ? -0.357 -3.432 7.153 1.00 88.81 91 LEU A N 1
ATOM 703 C CA . LEU A 1 91 ? -0.450 -4.112 5.865 1.00 88.81 91 LEU A CA 1
ATOM 704 C C . LEU A 1 91 ? -1.801 -4.825 5.804 1.00 88.81 91 LEU A C 1
ATOM 706 O O . LEU A 1 91 ? -2.079 -5.672 6.648 1.00 88.81 91 LEU A O 1
ATOM 710 N N . VAL A 1 92 ? -2.629 -4.450 4.833 1.00 87.88 92 VAL A N 1
ATOM 711 C CA . VAL A 1 92 ? -3.953 -5.046 4.610 1.00 87.88 92 VAL A CA 1
ATOM 712 C C . VAL A 1 92 ? -3.826 -6.262 3.700 1.00 87.88 92 VAL A C 1
ATOM 714 O O . VAL A 1 92 ? -4.381 -7.316 3.986 1.00 87.88 92 VAL A O 1
ATOM 717 N N . SER A 1 93 ? -3.073 -6.129 2.605 1.00 84.75 93 SER A N 1
ATOM 718 C CA . SER A 1 93 ? -2.834 -7.217 1.657 1.00 84.75 93 SER A CA 1
ATOM 719 C C . SER A 1 93 ? -1.546 -6.991 0.866 1.00 84.75 93 SER A C 1
ATOM 721 O O . SER A 1 93 ? -1.127 -5.855 0.633 1.00 84.75 93 SER A O 1
ATOM 723 N N . THR A 1 94 ? -0.923 -8.084 0.436 1.00 83.19 94 THR A N 1
ATOM 724 C CA . THR A 1 94 ? 0.234 -8.097 -0.464 1.00 83.19 94 THR A CA 1
ATOM 725 C C . THR A 1 94 ? 0.034 -9.187 -1.507 1.00 83.19 94 THR A C 1
ATOM 727 O O . THR A 1 94 ? -0.388 -10.289 -1.152 1.00 83.19 94 THR A O 1
ATOM 730 N N . SER A 1 95 ? 0.363 -8.920 -2.772 1.00 70.94 95 SER A N 1
ATOM 731 C CA . SER A 1 95 ? 0.352 -9.982 -3.787 1.00 70.94 95 SER A CA 1
ATOM 732 C C . SER A 1 95 ? 1.434 -11.023 -3.475 1.00 70.94 95 SER A C 1
ATOM 734 O O . SER A 1 95 ? 2.576 -10.662 -3.193 1.00 70.94 95 SER A O 1
ATOM 736 N N . GLN A 1 96 ? 1.073 -12.309 -3.524 1.00 54.66 96 GLN A N 1
ATOM 737 C CA . GLN A 1 96 ? 1.981 -13.436 -3.259 1.00 54.66 96 GLN A CA 1
ATOM 738 C C . GLN A 1 96 ? 3.004 -13.658 -4.394 1.00 54.66 96 GLN A C 1
ATOM 740 O O . GLN A 1 96 ? 3.944 -14.426 -4.228 1.00 54.66 96 GLN A O 1
ATOM 745 N N . GLU A 1 97 ? 2.848 -12.988 -5.541 1.00 53.69 97 GLU A N 1
ATOM 746 C CA . GLU A 1 97 ? 3.666 -13.186 -6.752 1.00 53.69 97 GLU A CA 1
ATOM 747 C C . GLU A 1 97 ? 4.979 -12.367 -6.779 1.00 53.69 97 GLU A C 1
ATOM 749 O O . GLU A 1 97 ? 5.564 -12.139 -7.835 1.00 53.69 97 GLU A O 1
ATOM 754 N N . GLY A 1 98 ? 5.476 -11.926 -5.621 1.00 52.38 98 GLY A N 1
ATOM 755 C CA . GLY A 1 98 ? 6.765 -11.238 -5.475 1.00 52.38 98 GLY A CA 1
ATOM 756 C C . GLY A 1 98 ? 7.728 -11.994 -4.554 1.00 52.38 98 GLY A C 1
ATOM 757 O O . GLY A 1 98 ? 7.318 -12.938 -3.874 1.00 52.38 98 GLY A O 1
ATOM 758 N N . PRO A 1 99 ? 9.016 -11.600 -4.472 1.00 50.41 99 PRO A N 1
ATOM 759 C CA . PRO A 1 99 ? 9.858 -12.074 -3.380 1.00 50.41 99 PRO A CA 1
ATOM 760 C C . PRO A 1 99 ? 9.147 -11.770 -2.053 1.00 50.41 99 PRO A C 1
ATOM 762 O O . PRO A 1 99 ? 8.556 -10.691 -1.927 1.00 50.41 99 PRO A O 1
ATOM 765 N N . PRO A 1 100 ? 9.196 -12.676 -1.057 1.00 52.44 100 PRO A N 1
ATOM 766 C CA . PRO A 1 100 ? 8.601 -12.390 0.238 1.00 52.44 100 PRO A CA 1
ATOM 767 C C . PRO A 1 100 ? 9.151 -11.054 0.740 1.00 52.44 100 PRO A C 1
ATOM 769 O O . PRO A 1 100 ? 10.326 -10.745 0.506 1.00 52.44 100 PRO A O 1
ATOM 772 N N . LEU A 1 101 ? 8.329 -10.273 1.450 1.00 52.62 101 LEU A N 1
ATOM 773 C CA . LEU A 1 101 ? 8.789 -9.119 2.228 1.00 52.62 101 LEU A CA 1
ATOM 774 C C . LEU A 1 101 ? 9.683 -9.638 3.378 1.00 52.62 101 LEU A C 1
ATOM 776 O O . LEU A 1 101 ? 9.319 -9.619 4.547 1.00 52.62 101 LEU A O 1
ATOM 780 N N . ALA A 1 102 ? 10.847 -10.190 3.027 1.00 46.94 102 ALA A N 1
ATOM 781 C CA . ALA A 1 102 ? 11.794 -10.872 3.901 1.00 46.94 102 ALA A CA 1
ATOM 782 C C . ALA A 1 102 ? 12.659 -9.874 4.679 1.00 46.94 102 ALA A C 1
ATOM 784 O O . ALA A 1 102 ? 13.345 -10.234 5.635 1.00 46.94 102 ALA A O 1
ATOM 785 N N . TYR A 1 103 ? 12.595 -8.594 4.309 1.00 41.12 103 TYR A N 1
ATOM 786 C CA . TYR A 1 103 ? 12.972 -7.523 5.212 1.00 41.12 103 TYR A CA 1
ATOM 787 C C . TYR A 1 103 ? 11.873 -7.363 6.265 1.00 41.12 103 TYR A C 1
ATOM 789 O O . TYR A 1 103 ? 10.702 -7.259 5.911 1.00 41.12 103 TYR A O 1
ATOM 797 N N . ARG A 1 104 ? 12.242 -7.247 7.550 1.00 40.69 104 ARG A N 1
ATOM 798 C CA . ARG A 1 104 ? 11.338 -6.735 8.593 1.00 40.69 104 ARG A CA 1
ATOM 799 C C . ARG A 1 104 ? 10.938 -5.284 8.253 1.00 40.69 104 ARG A C 1
ATOM 801 O O . ARG A 1 104 ? 11.437 -4.329 8.849 1.00 40.69 104 ARG A O 1
ATOM 808 N N . VAL A 1 105 ? 9.989 -5.093 7.337 1.00 45.06 105 VAL A N 1
ATOM 809 C CA . VAL A 1 105 ? 8.859 -4.217 7.647 1.00 45.06 105 VAL A CA 1
ATOM 810 C C . VAL A 1 105 ? 8.245 -4.925 8.833 1.00 45.06 105 VAL A C 1
ATOM 812 O O . VAL A 1 105 ? 7.854 -6.073 8.683 1.00 45.06 105 VAL A O 1
ATOM 815 N N . ALA A 1 106 ? 8.429 -4.341 10.018 1.00 40.34 106 ALA A N 1
ATOM 816 C CA . ALA A 1 106 ? 7.909 -4.791 11.303 1.00 40.34 106 ALA A CA 1
ATOM 817 C C . ALA A 1 106 ? 6.902 -5.953 11.123 1.00 40.34 106 ALA A C 1
ATOM 819 O O . ALA A 1 106 ? 5.832 -5.730 10.567 1.00 40.34 106 ALA A O 1
ATOM 820 N N . GLY A 1 107 ? 7.300 -7.193 11.459 1.00 36.22 107 GLY A N 1
ATOM 821 C CA . GLY A 1 107 ? 6.498 -8.383 11.134 1.00 36.22 107 GLY A CA 1
ATOM 822 C C . GLY A 1 107 ? 5.078 -8.285 11.700 1.00 36.22 107 GLY A C 1
ATOM 823 O O . GLY A 1 107 ? 4.801 -7.388 12.487 1.00 36.22 107 GLY A O 1
ATOM 824 N N . ALA A 1 108 ? 4.188 -9.229 11.389 1.00 39.62 108 ALA A N 1
ATOM 825 C CA . ALA A 1 108 ? 2.808 -9.214 11.907 1.00 39.62 108 ALA A CA 1
ATOM 826 C C . ALA A 1 108 ? 2.704 -8.980 13.441 1.00 39.62 108 ALA A C 1
ATOM 828 O O . ALA A 1 108 ? 1.724 -8.423 13.915 1.00 39.62 108 ALA A O 1
ATOM 829 N N . HIS A 1 109 ? 3.748 -9.328 14.209 1.00 33.59 109 HIS A N 1
ATOM 830 C CA . HIS A 1 109 ? 3.884 -9.105 15.658 1.00 33.59 109 HIS A CA 1
ATOM 831 C C . HIS A 1 109 ? 4.471 -7.742 16.084 1.00 33.59 109 HIS A C 1
ATOM 833 O O . HIS A 1 109 ? 4.423 -7.392 17.257 1.00 33.59 109 HIS A O 1
ATOM 839 N N . ALA A 1 110 ? 5.093 -6.984 15.182 1.00 39.50 110 ALA A N 1
ATOM 840 C CA . ALA A 1 110 ? 5.643 -5.661 15.480 1.00 39.50 110 ALA A CA 1
ATOM 841 C C . ALA A 1 110 ? 4.587 -4.548 15.356 1.00 39.50 110 ALA A C 1
ATOM 843 O O . ALA A 1 110 ? 4.880 -3.377 15.602 1.00 39.50 110 ALA A O 1
ATOM 844 N N . PHE A 1 111 ? 3.349 -4.943 15.046 1.00 42.94 111 PHE A N 1
ATOM 845 C CA . PHE A 1 111 ? 2.134 -4.260 15.456 1.00 42.94 111 PHE A CA 1
ATOM 846 C C . PHE A 1 111 ? 2.079 -4.201 16.985 1.00 42.94 111 PHE A C 1
ATOM 848 O O . PHE A 1 111 ? 1.367 -4.955 17.647 1.00 42.94 111 PHE A O 1
ATOM 855 N N . ALA A 1 112 ? 2.827 -3.270 17.570 1.00 38.59 112 ALA A N 1
ATOM 856 C CA . ALA A 1 112 ? 2.418 -2.754 18.855 1.00 38.59 112 ALA A CA 1
ATOM 857 C C . ALA A 1 112 ? 1.047 -2.108 18.628 1.00 38.59 112 ALA A C 1
ATOM 859 O O . ALA A 1 112 ? 0.943 -1.044 18.011 1.00 38.59 112 ALA A O 1
ATOM 860 N N . LEU A 1 113 ? -0.010 -2.759 19.121 1.00 43.75 113 LEU A N 1
ATOM 861 C CA . LEU A 1 113 ? -1.185 -2.019 19.556 1.00 43.75 113 LEU A CA 1
ATOM 862 C C . LEU A 1 113 ? -0.641 -0.858 20.401 1.00 43.75 113 LEU A C 1
ATOM 864 O O . LEU A 1 113 ? 0.188 -1.118 21.282 1.00 43.75 113 LEU A O 1
ATOM 868 N N . PRO A 1 114 ? -1.004 0.406 20.127 1.00 41.88 114 PRO A N 1
ATOM 869 C CA . PRO A 1 114 ? -0.582 1.499 20.990 1.00 41.88 114 PRO A CA 1
ATOM 870 C C . PRO A 1 114 ? -0.892 1.100 22.443 1.00 41.88 114 PRO A C 1
ATOM 872 O O . PRO A 1 114 ? -2.021 0.660 22.700 1.00 41.88 114 PRO A O 1
ATOM 875 N N . PRO A 1 115 ? 0.077 1.164 23.382 1.00 37.50 115 PRO A N 1
ATOM 876 C CA . PRO A 1 115 ? -0.196 0.822 24.769 1.00 37.50 115 PRO A CA 1
ATOM 877 C C . PRO A 1 115 ? -1.301 1.758 25.264 1.00 37.50 115 PRO A C 1
ATOM 879 O O . PRO A 1 115 ? -1.101 2.961 25.406 1.00 37.50 115 PRO A O 1
ATOM 882 N N . GLY A 1 116 ? -2.499 1.196 25.435 1.00 43.56 116 GLY A N 1
ATOM 883 C CA . GLY A 1 116 ? -3.687 1.925 25.863 1.00 43.56 116 GLY A CA 1
ATOM 884 C C . GLY A 1 116 ? -4.504 2.607 24.761 1.00 43.56 116 GLY A C 1
ATOM 885 O O . GLY A 1 116 ? -4.835 3.777 24.914 1.00 43.56 116 GLY A O 1
ATOM 886 N N . ARG A 1 117 ? -4.907 1.894 23.698 1.00 42.19 117 ARG A N 1
ATOM 887 C CA . ARG A 1 117 ? -6.301 1.934 23.189 1.00 42.19 117 ARG A CA 1
ATOM 888 C C . ARG A 1 117 ? -6.520 0.859 22.120 1.00 42.19 117 ARG A C 1
ATOM 890 O O . ARG A 1 117 ? -6.176 1.053 20.958 1.00 42.19 117 ARG A O 1
ATOM 897 N N . LEU A 1 118 ? -7.177 -0.241 22.483 1.00 45.91 118 LEU A N 1
ATOM 898 C CA . LEU A 1 118 ? -8.089 -0.880 21.534 1.00 45.91 118 LEU A CA 1
ATOM 899 C C . LEU A 1 118 ? -9.219 0.135 21.353 1.00 45.91 118 LEU A C 1
ATOM 901 O O . LEU A 1 118 ? -10.080 0.268 22.221 1.00 45.91 118 LEU A O 1
ATOM 905 N N . SER A 1 119 ? -9.136 0.982 20.328 1.00 51.62 119 SER A N 1
ATOM 906 C CA . SER A 1 119 ? -10.259 1.864 20.036 1.00 51.62 119 SER A CA 1
ATOM 907 C C . SER A 1 119 ? -11.370 0.998 19.461 1.00 51.62 119 SER A C 1
ATOM 909 O O . SER A 1 119 ? -11.130 0.253 18.515 1.00 51.62 119 SER A O 1
ATOM 911 N N . ALA A 1 120 ? -12.593 1.144 19.968 1.00 52.50 120 ALA A N 1
ATOM 912 C CA . ALA A 1 120 ? -13.797 0.577 19.354 1.00 52.50 120 ALA A CA 1
ATOM 913 C C . ALA A 1 120 ? -14.006 1.042 17.890 1.00 52.50 120 ALA A C 1
ATOM 915 O O . ALA A 1 120 ? -14.906 0.569 17.211 1.00 52.50 120 ALA A O 1
ATOM 916 N N . SER A 1 121 ? -13.174 1.972 17.405 1.00 58.47 121 SER A N 1
ATOM 917 C CA . SER A 1 121 ? -13.125 2.485 16.036 1.00 58.47 121 SER A CA 1
ATOM 918 C C . SER A 1 121 ? -12.079 1.801 15.140 1.00 58.47 121 SER A C 1
ATOM 920 O O . SER A 1 121 ? -11.688 2.392 14.134 1.00 58.47 121 SER A O 1
ATOM 922 N N . ASP A 1 122 ? -11.528 0.647 15.530 1.00 67.56 122 ASP A N 1
ATOM 923 C CA . ASP A 1 122 ? -10.617 -0.123 14.681 1.00 67.56 122 ASP A CA 1
ATOM 924 C C . ASP A 1 122 ? -11.419 -0.929 13.645 1.00 67.56 122 ASP A C 1
ATOM 926 O O . ASP A 1 122 ? -12.071 -1.906 14.020 1.00 67.56 122 ASP A O 1
ATOM 930 N N . PRO A 1 123 ? -11.378 -0.546 12.357 1.00 67.12 123 PRO A N 1
ATOM 931 C CA . PRO A 1 123 ? -12.184 -1.186 11.327 1.00 67.12 123 PRO A CA 1
ATOM 932 C C . PRO A 1 123 ? -11.843 -2.669 11.132 1.00 67.12 123 PRO A C 1
ATOM 934 O O . PRO A 1 123 ? -12.690 -3.444 10.710 1.00 67.12 123 PRO A O 1
ATOM 937 N N . TRP A 1 124 ? -10.620 -3.085 11.466 1.00 67.00 124 TRP A N 1
ATOM 938 C CA . TRP A 1 124 ? -10.117 -4.427 11.160 1.00 67.00 124 TRP A CA 1
ATOM 939 C C . TRP A 1 124 ? -10.342 -5.447 12.285 1.00 67.00 124 TRP A C 1
ATOM 941 O O . TRP A 1 124 ? -10.013 -6.616 12.112 1.00 67.00 124 TRP A O 1
ATOM 951 N N . ASN A 1 125 ? -10.899 -5.019 13.425 1.00 62.06 125 ASN A N 1
ATOM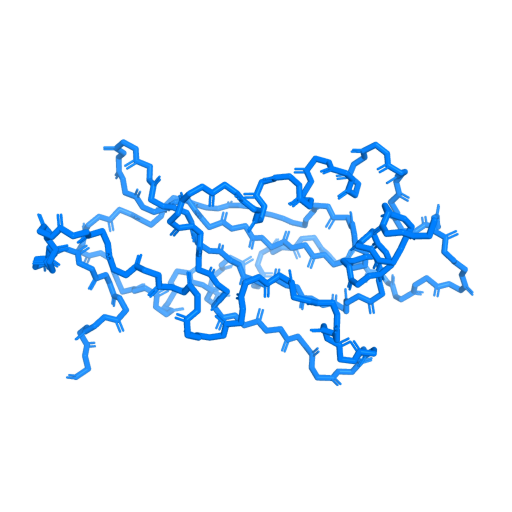 952 C CA . ASN A 1 125 ? -11.240 -5.893 14.558 1.00 62.06 125 ASN A CA 1
ATOM 953 C C . ASN A 1 125 ? -12.742 -6.217 14.638 1.00 62.06 125 ASN A C 1
ATOM 955 O O . ASN A 1 125 ? -13.156 -6.930 15.549 1.00 62.06 125 ASN A O 1
ATOM 959 N N . ALA A 1 126 ? -13.558 -5.678 13.728 1.00 48.44 126 ALA A N 1
ATOM 960 C CA . ALA A 1 126 ? -14.966 -6.031 13.600 1.00 48.44 126 ALA A CA 1
ATOM 961 C C . ALA A 1 126 ? -15.093 -7.299 12.738 1.00 48.44 126 ALA A C 1
ATOM 963 O O . ALA A 1 126 ? -15.362 -7.218 11.542 1.00 48.44 126 ALA A O 1
ATOM 964 N N . ALA A 1 127 ? -14.836 -8.456 13.347 1.00 38.88 127 ALA A N 1
ATOM 965 C CA . ALA A 1 127 ? -15.182 -9.773 12.818 1.00 38.88 127 ALA A CA 1
ATOM 966 C C . ALA A 1 127 ? -16.071 -10.495 13.833 1.00 38.88 127 ALA A C 1
ATOM 968 O O . ALA A 1 127 ? -15.752 -10.410 15.043 1.00 38.88 127 ALA A O 1
#

Secondary structure (DSSP, 8-state):
-HHHHHHHHHHT-S-EEEEEE-SSSEEEEEEETTEEEEEEEE-TTS-HHHHHHHHHHHSPP-PPPSSTTSSS-HHHHHHHHHHTTSTT-EEEEE-TTSS---S-SS-TT-----TT---TT-GGG--

Foldseek 3Di:
DVLVLLLQLQLQFQWWWKWADDDFAIKIWIDGNLHTFFIDGDGFPDQPVVVSVVGVVNTHDFDRDPDGCPRHHSVSSVVVSVVLLPPRMDTPDTDPPGDPSPDPPPPPVNPPPPVDDPDPRDNVPPD

Sequence (127 aa):
ARRTERLRAVALSPQIVAARPGREGWELLVSRWGRFAGSDLLRTGRDPWACVEELVAAAEHVPAPSRMGEAATVEETELITDWLRSPGVRLVSTSQEGPPLAYRVAGAHAFALPPGRLSASDPWNAA

pLDDT: mean 79.93, std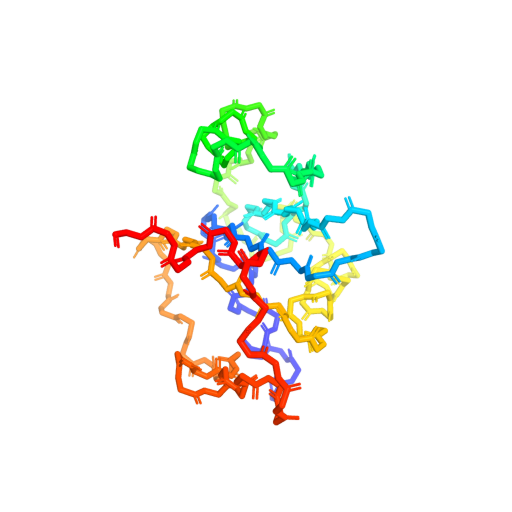 20.03, range [33.59, 98.19]